Protein AF-0000000078886376 (afdb_homodimer)

Secondary structure (DSSP, 8-state):
-HHHHHHHHHHHHHHHHHHHHHHHHTTS--SSTTPPPPHHHHHHHHHHHHHHHHHHHHHHT-/-HHHHHHHHHHHHHHHHHHHHHHHHTTS--SSTTPPPPHHHHHHHHHHHHHHHHHHHHHHT-

Organism: Nematostella vectensis (NCBI:txid45351)

Structure (mmCIF, N/CA/C/O backbone):
data_AF-0000000078886376-model_v1
#
loop_
_entity.id
_entity.type
_entity.pdbx_description
1 polymer 'BHLH domain-containing protein'
#
loop_
_atom_site.group_PDB
_atom_site.id
_atom_site.type_symbol
_atom_site.label_atom_id
_atom_site.label_alt_id
_atom_site.label_comp_id
_atom_site.label_asym_id
_atom_site.label_entity_id
_atom_site.label_seq_id
_atom_site.pdbx_PDB_ins_code
_atom_site.Cartn_x
_atom_site.Cartn_y
_atom_site.Cartn_z
_atom_site.occupancy
_atom_site.B_iso_or_equiv
_atom_site.auth_seq_id
_atom_site.auth_comp_id
_atom_site.auth_asym_id
_atom_site.auth_atom_id
_atom_site.pdbx_PDB_model_num
ATOM 1 N N . LYS A 1 1 ? -19.078 23.641 12.812 1 89.19 1 LYS A N 1
ATOM 2 C CA . LYS A 1 1 ? -19.75 22.391 12.516 1 89.19 1 LYS A CA 1
ATOM 3 C C . LYS A 1 1 ? -19.125 21.688 11.312 1 89.19 1 LYS A C 1
ATOM 5 O O . LYS A 1 1 ? -18.703 20.547 11.406 1 89.19 1 LYS A O 1
ATOM 10 N N . GLN A 1 2 ? -18.875 22.297 10.336 1 94.56 2 GLN A N 1
ATOM 11 C CA . GLN A 1 2 ? -18.344 21.734 9.094 1 94.56 2 GLN A CA 1
ATOM 12 C C . GLN A 1 2 ? -16.922 21.25 9.281 1 94.56 2 GLN A C 1
ATOM 14 O O . GLN A 1 2 ? -16.562 20.172 8.797 1 94.56 2 GLN A O 1
ATOM 19 N N . ARG A 1 3 ? -16.203 21.953 10.133 1 97.25 3 ARG A N 1
ATOM 20 C CA . ARG A 1 3 ? -14.805 21.594 10.352 1 97.25 3 ARG A CA 1
ATOM 21 C C . ARG A 1 3 ? -14.695 20.281 11.125 1 97.25 3 ARG A C 1
ATOM 23 O O . ARG A 1 3 ? -13.852 19.438 10.812 1 97.25 3 ARG A O 1
ATOM 30 N N . GLN A 1 4 ? -15.367 20.094 12.062 1 96.69 4 GLN A N 1
ATOM 31 C CA . GLN A 1 4 ? -15.359 18.875 12.867 1 96.69 4 GLN A CA 1
ATOM 32 C C . GLN A 1 4 ? -15.742 17.656 12.023 1 96.69 4 GLN A C 1
ATOM 34 O O . GLN A 1 4 ? -15.156 16.594 12.164 1 96.69 4 GLN A O 1
ATOM 39 N N . ALA A 1 5 ? -16.672 17.844 11.273 1 96.94 5 ALA A N 1
ATOM 40 C CA . ALA A 1 5 ? -17.125 16.766 10.391 1 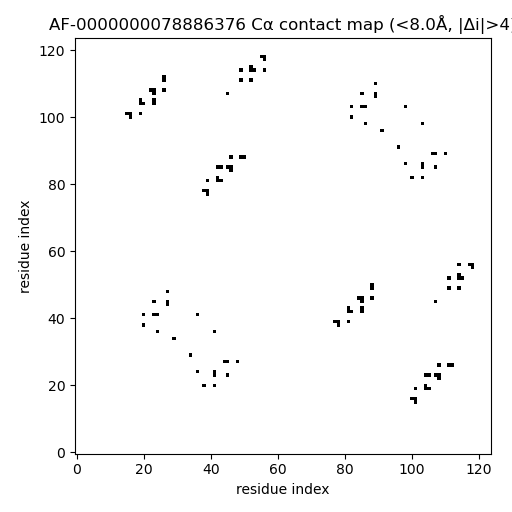96.94 5 ALA A CA 1
ATOM 41 C C . ALA A 1 5 ? -16.047 16.406 9.383 1 96.94 5 ALA A C 1
ATOM 43 O O . ALA A 1 5 ? -15.836 15.219 9.094 1 96.94 5 ALA A O 1
ATOM 44 N N . ALA A 1 6 ? -15.367 17.328 8.773 1 97.19 6 ALA A N 1
ATOM 45 C CA . ALA A 1 6 ? -14.273 17.094 7.836 1 97.19 6 ALA A CA 1
ATOM 46 C C . ALA A 1 6 ? -13.125 16.344 8.508 1 97.19 6 ALA A C 1
ATOM 48 O O . ALA A 1 6 ? -12.562 15.414 7.926 1 97.19 6 ALA A O 1
ATOM 49 N N . ASN A 1 7 ? -12.797 16.719 9.609 1 97.12 7 ASN A N 1
ATOM 50 C CA . ASN A 1 7 ? -11.758 16.047 10.383 1 97.12 7 ASN A CA 1
ATOM 51 C C . ASN A 1 7 ? -12.125 14.594 10.68 1 97.12 7 ASN A C 1
ATOM 53 O O . ASN A 1 7 ? -11.266 13.711 10.648 1 97.12 7 ASN A O 1
ATOM 57 N N . ALA A 1 8 ? -13.32 14.438 11.047 1 97.25 8 ALA A N 1
ATOM 58 C CA . ALA A 1 8 ? -13.805 13.086 11.328 1 97.25 8 ALA A CA 1
ATOM 59 C C . ALA A 1 8 ? -13.719 12.203 10.094 1 97.25 8 ALA A C 1
ATOM 61 O O . ALA A 1 8 ? -13.352 11.031 10.18 1 97.25 8 ALA A O 1
ATOM 62 N N . ARG A 1 9 ? -14.062 12.711 8.945 1 96.94 9 ARG A N 1
ATOM 63 C CA . ARG A 1 9 ? -13.961 11.977 7.691 1 96.94 9 ARG A CA 1
ATOM 64 C C . ARG A 1 9 ? -12.516 11.602 7.387 1 96.94 9 ARG A C 1
ATOM 66 O O . ARG A 1 9 ? -12.234 10.469 6.992 1 96.94 9 ARG A O 1
ATOM 73 N N . GLU A 1 10 ? -11.594 12.539 7.602 1 96.25 10 GLU A N 1
ATOM 74 C CA . GLU A 1 10 ? -10.172 12.289 7.363 1 96.25 10 GLU A CA 1
ATOM 75 C C . GLU A 1 10 ? -9.625 11.242 8.328 1 96.25 10 GLU A C 1
ATOM 77 O O . GLU A 1 10 ? -8.812 10.398 7.941 1 96.25 10 GLU A O 1
ATOM 82 N N . ARG A 1 11 ? -10.102 11.32 9.539 1 97.56 11 ARG A N 1
ATOM 83 C CA . ARG A 1 11 ? -9.703 10.32 10.523 1 97.56 11 ARG A CA 1
ATOM 84 C C . ARG A 1 11 ? -10.172 8.93 10.109 1 97.56 11 ARG A C 1
ATOM 86 O O . ARG A 1 11 ? -9.43 7.953 10.234 1 97.56 11 ARG A O 1
ATOM 93 N N . ASN A 1 12 ? -11.383 8.891 9.641 1 97.44 12 ASN A N 1
ATOM 94 C CA . ASN A 1 12 ? -11.945 7.625 9.172 1 97.44 12 ASN A CA 1
ATOM 95 C C . ASN A 1 12 ? -11.18 7.094 7.965 1 97.44 12 ASN A C 1
ATOM 97 O O . ASN A 1 12 ? -10.953 5.887 7.852 1 97.44 12 ASN A O 1
ATOM 101 N N . ARG A 1 13 ? -10.875 7.883 7.059 1 97.31 13 ARG A N 1
ATOM 102 C CA . ARG A 1 13 ? -10.109 7.496 5.879 1 97.31 13 ARG A CA 1
ATOM 103 C C . ARG A 1 13 ? -8.742 6.938 6.273 1 97.31 13 ARG A C 1
ATOM 105 O O . ARG A 1 13 ? -8.312 5.906 5.754 1 97.31 13 ARG A O 1
ATOM 112 N N . THR A 1 14 ? -8.125 7.574 7.223 1 96.88 14 THR A N 1
ATOM 113 C CA . THR A 1 14 ? -6.816 7.137 7.695 1 96.88 14 THR A CA 1
ATOM 114 C C . THR A 1 14 ? -6.914 5.766 8.359 1 96.88 14 THR A C 1
ATOM 116 O O . THR A 1 14 ? -6.043 4.914 8.164 1 96.88 14 THR A O 1
ATOM 119 N N . HIS A 1 15 ? -7.934 5.598 9.141 1 97.62 15 HIS A N 1
ATOM 120 C CA . HIS A 1 15 ? -8.164 4.305 9.781 1 97.62 15 HIS A CA 1
ATOM 121 C C . HIS A 1 15 ? -8.352 3.205 8.742 1 97.62 15 HIS A C 1
ATOM 123 O O . HIS A 1 15 ? -7.824 2.102 8.898 1 97.62 15 HIS A O 1
ATOM 129 N N . SER A 1 16 ? -9.102 3.502 7.758 1 98.12 16 SER A N 1
ATOM 130 C CA . SER A 1 16 ? -9.352 2.535 6.695 1 98.12 16 SER A CA 1
ATOM 131 C C . SER A 1 16 ? -8.07 2.168 5.961 1 98.12 16 SER A C 1
ATOM 133 O O . SER A 1 16 ? -7.848 1.001 5.629 1 98.12 16 SER A O 1
ATOM 135 N N . VAL A 1 17 ? -7.266 3.094 5.711 1 97.88 17 VAL A N 1
ATOM 136 C CA . VAL A 1 17 ? -5.992 2.859 5.035 1 97.88 17 VAL A CA 1
ATOM 137 C C . VAL A 1 17 ? -5.098 1.98 5.91 1 97.88 17 VAL A C 1
ATOM 139 O O . VAL A 1 17 ? -4.477 1.037 5.418 1 97.88 17 VAL A O 1
ATOM 142 N N . ASN A 1 18 ? -5.078 2.314 7.176 1 97.56 18 ASN A N 1
ATOM 143 C CA . ASN A 1 18 ? -4.289 1.523 8.109 1 97.56 18 ASN A CA 1
ATOM 144 C C . ASN A 1 18 ? -4.773 0.079 8.18 1 97.56 18 ASN A C 1
ATOM 146 O O . ASN A 1 18 ? -3.967 -0.851 8.242 1 97.56 18 ASN A O 1
ATOM 150 N N . ALA A 1 19 ? -6.078 -0.045 8.219 1 98.06 19 ALA A N 1
ATOM 151 C CA . ALA A 1 19 ? -6.648 -1.389 8.227 1 98.06 19 ALA A CA 1
ATOM 152 C C . ALA A 1 19 ? -6.266 -2.154 6.961 1 98.06 19 ALA A C 1
ATOM 154 O O . ALA A 1 19 ? -5.992 -3.357 7.016 1 98.06 19 ALA A O 1
ATOM 155 N N . ALA A 1 20 ? -6.2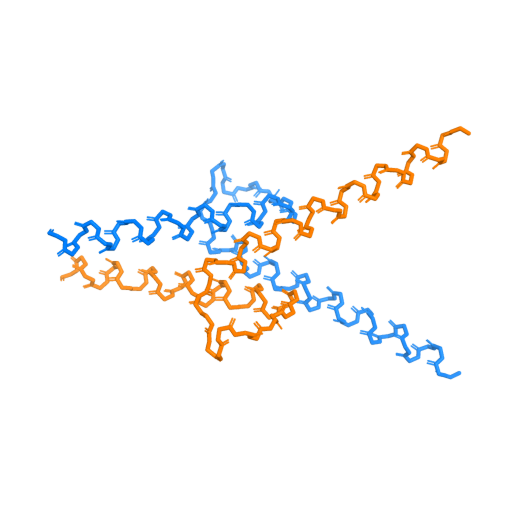5 -1.446 5.871 1 98.44 20 ALA A N 1
ATOM 156 C CA . ALA A 1 20 ? -5.895 -2.072 4.602 1 98.44 20 ALA A CA 1
ATOM 157 C C . ALA A 1 20 ? -4.418 -2.459 4.574 1 98.44 20 ALA A C 1
ATOM 159 O O . ALA A 1 20 ? -4.055 -3.516 4.055 1 98.44 20 ALA A O 1
ATOM 160 N N . PHE A 1 21 ? -3.574 -1.691 5.113 1 98.06 21 PHE A N 1
ATOM 161 C CA . PHE A 1 21 ? -2.166 -2.041 5.258 1 98.06 21 PHE A CA 1
ATOM 162 C C . PHE A 1 21 ? -2.004 -3.291 6.113 1 98.06 21 PHE A C 1
ATOM 164 O O . PHE A 1 21 ? -1.22 -4.184 5.777 1 98.06 21 PHE A O 1
ATOM 171 N N . ASN A 1 22 ? -2.697 -3.299 7.238 1 96.5 22 ASN A N 1
ATOM 172 C CA . ASN A 1 22 ? -2.604 -4.453 8.125 1 96.5 22 ASN A CA 1
ATOM 173 C C . ASN A 1 22 ? -3.023 -5.738 7.418 1 96.5 22 ASN A C 1
ATOM 175 O O . ASN A 1 22 ? -2.377 -6.777 7.574 1 96.5 22 ASN A O 1
ATOM 179 N N . ALA A 1 23 ? -4.086 -5.672 6.684 1 96.75 23 ALA A N 1
ATOM 180 C CA . ALA A 1 23 ? -4.57 -6.836 5.953 1 96.75 23 ALA A CA 1
ATOM 181 C C . ALA A 1 23 ? -3.539 -7.312 4.934 1 96.75 23 ALA A C 1
ATOM 183 O O . ALA A 1 23 ? -3.312 -8.516 4.789 1 96.75 23 ALA A O 1
ATOM 184 N N . LEU A 1 24 ? -2.922 -6.375 4.281 1 97.19 24 LEU A N 1
ATOM 185 C CA . LEU A 1 24 ? -1.922 -6.715 3.273 1 97.19 24 LEU A CA 1
ATOM 186 C C . LEU A 1 24 ? -0.701 -7.363 3.918 1 97.19 24 LEU A C 1
ATOM 188 O O . LEU A 1 24 ? -0.149 -8.328 3.383 1 97.19 24 LEU A O 1
ATOM 192 N N . ARG A 1 25 ? -0.343 -6.887 5.09 1 94.94 25 ARG A N 1
ATOM 193 C CA . ARG A 1 25 ? 0.818 -7.395 5.816 1 94.94 25 ARG A CA 1
ATOM 194 C C . ARG A 1 25 ? 0.6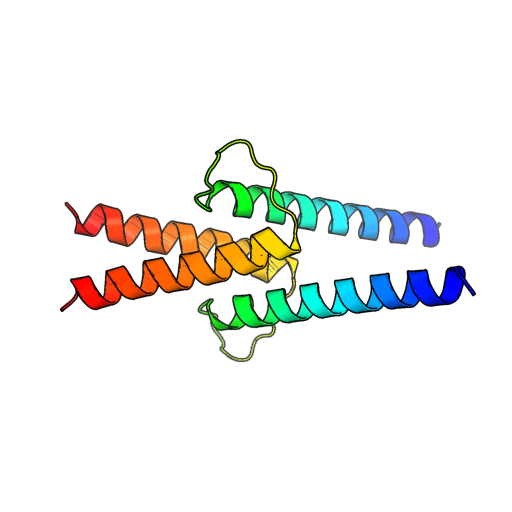32 -8.859 6.188 1 94.94 25 ARG A C 1
ATOM 196 O O . ARG A 1 25 ? 1.598 -9.625 6.215 1 94.94 25 ARG A O 1
ATOM 203 N N . LEU A 1 26 ? -0.502 -9.195 6.387 1 93 26 LEU A N 1
ATOM 204 C CA . LEU A 1 26 ? -0.801 -10.555 6.836 1 93 26 LEU A CA 1
ATOM 205 C C . LEU A 1 26 ? -0.619 -11.555 5.699 1 93 26 LEU A C 1
ATOM 207 O O . LEU A 1 26 ? -0.461 -12.758 5.941 1 93 26 LEU A O 1
ATOM 211 N N . LEU A 1 27 ? -0.604 -11.094 4.477 1 93.44 27 LEU A N 1
ATOM 212 C CA . LEU A 1 27 ? -0.52 -11.977 3.318 1 93.44 27 LEU A CA 1
ATOM 213 C C . LEU A 1 27 ? 0.926 -12.148 2.863 1 93.44 27 LEU A C 1
ATOM 215 O O . LEU A 1 27 ? 1.232 -13.031 2.064 1 93.44 27 LEU A O 1
ATOM 219 N N . ILE A 1 28 ? 1.758 -11.25 3.346 1 92.44 28 ILE A N 1
ATOM 220 C CA . ILE A 1 28 ? 3.143 -11.258 2.883 1 92.44 28 ILE A CA 1
ATOM 221 C C . ILE A 1 28 ? 4.004 -12.086 3.834 1 92.44 28 ILE A C 1
ATOM 223 O O . ILE A 1 28 ? 4.059 -11.805 5.035 1 92.44 28 ILE A O 1
ATOM 227 N N . PRO A 1 29 ? 4.711 -13 3.227 1 88.31 29 PRO A N 1
ATOM 228 C CA . PRO A 1 29 ? 5.609 -13.781 4.086 1 88.31 29 PRO A CA 1
ATOM 229 C C . PRO A 1 29 ? 6.824 -12.977 4.543 1 88.31 29 PRO A C 1
ATOM 231 O O . PRO A 1 29 ? 7.445 -12.281 3.736 1 88.31 29 PRO A O 1
ATOM 234 N N . THR A 1 30 ? 6.902 -12.844 5.836 1 84.38 30 THR A N 1
ATOM 235 C CA . THR A 1 30 ? 8.062 -12.141 6.367 1 84.38 30 THR A CA 1
ATOM 236 C C . THR A 1 30 ? 8.836 -13.023 7.34 1 84.38 30 THR A C 1
ATOM 238 O O . THR A 1 30 ? 8.25 -13.875 8.016 1 84.38 30 THR A O 1
ATOM 241 N N . GLU A 1 31 ? 10.211 -12.875 7.254 1 75.19 31 GLU A N 1
ATOM 242 C CA . GLU A 1 31 ? 11.102 -13.539 8.195 1 75.19 31 GLU A CA 1
ATOM 243 C C . GLU A 1 31 ? 11.961 -12.531 8.953 1 75.19 31 GLU A C 1
ATOM 245 O O . GLU A 1 31 ? 12.68 -11.742 8.344 1 75.19 31 GLU A O 1
ATOM 250 N N . PRO A 1 32 ? 11.906 -12.5 10.297 1 74.12 32 PRO A N 1
ATOM 251 C CA . PRO A 1 32 ? 11.102 -13.258 11.25 1 74.12 32 PRO A CA 1
ATOM 252 C C . PRO A 1 32 ? 9.641 -12.828 11.258 1 74.12 32 PRO A C 1
ATOM 254 O O . PRO A 1 32 ? 9.312 -11.719 10.836 1 74.12 32 PRO A O 1
ATOM 257 N N . SER A 1 33 ? 8.75 -13.672 11.766 1 72.69 33 SER A N 1
ATOM 258 C CA . SER A 1 33 ? 7.305 -13.484 11.719 1 72.69 33 SER A CA 1
ATOM 259 C C . SER A 1 33 ? 6.859 -12.352 12.641 1 72.69 33 SER A C 1
ATOM 261 O O . SER A 1 33 ? 5.785 -11.781 12.453 1 72.69 33 SER A O 1
ATOM 263 N N . ASP A 1 34 ? 7.727 -11.914 13.453 1 73.81 34 ASP A N 1
ATOM 264 C CA . ASP A 1 34 ? 7.312 -10.922 14.438 1 73.81 34 ASP A CA 1
ATOM 265 C C . ASP A 1 34 ? 7.77 -9.523 14.031 1 73.81 34 ASP A C 1
ATOM 267 O O . ASP A 1 34 ? 7.449 -8.539 14.695 1 73.81 34 ASP A O 1
ATOM 271 N N . ARG A 1 35 ? 8.289 -9.547 13.008 1 80.31 35 ARG A N 1
ATOM 272 C CA . ARG A 1 35 ? 8.766 -8.242 12.57 1 80.31 35 ARG A CA 1
ATOM 273 C C . ARG A 1 35 ? 7.625 -7.398 12.008 1 80.31 35 ARG A C 1
ATOM 275 O O . ARG A 1 35 ? 6.902 -7.844 11.117 1 80.31 35 ARG A O 1
ATOM 282 N N . LYS A 1 36 ? 7.457 -6.246 12.633 1 85.38 36 LYS A N 1
ATOM 283 C CA . LYS A 1 36 ? 6.445 -5.332 12.102 1 85.38 36 LYS A CA 1
ATOM 284 C C . LYS A 1 36 ? 7 -4.516 10.938 1 85.38 36 LYS A C 1
ATOM 286 O O . LYS A 1 36 ? 7.977 -3.779 11.102 1 85.38 36 LYS A O 1
ATOM 291 N N . LEU A 1 37 ? 6.422 -4.684 9.789 1 92.31 37 LEU A N 1
ATOM 292 C CA . LEU A 1 37 ? 6.848 -3.959 8.594 1 92.31 37 LEU A CA 1
ATOM 293 C C . LEU A 1 37 ? 6.316 -2.529 8.609 1 92.31 37 LEU A C 1
ATOM 295 O O . LEU A 1 37 ? 5.18 -2.289 9.023 1 92.31 37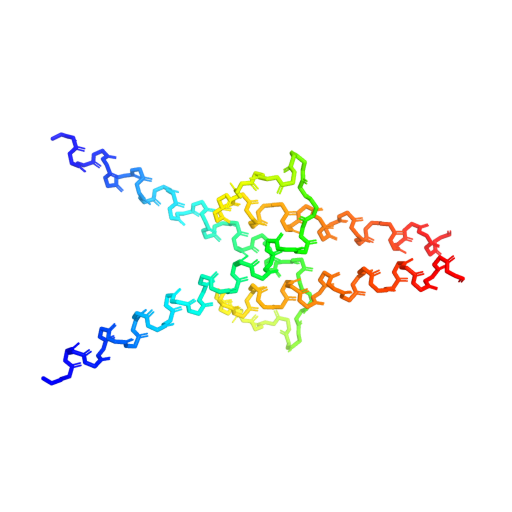 LEU A O 1
ATOM 299 N N . SER A 1 38 ? 7.203 -1.667 8.117 1 95.06 38 SER A N 1
ATOM 300 C CA . SER A 1 38 ? 6.703 -0.32 7.863 1 95.06 38 SER A CA 1
ATOM 301 C C . SER A 1 38 ? 5.781 -0.289 6.648 1 95.06 38 SER A C 1
ATOM 303 O O . SER A 1 38 ? 5.672 -1.28 5.922 1 95.06 38 SER A O 1
ATOM 305 N N . LYS A 1 39 ? 5.176 0.891 6.52 1 96.62 39 LYS A N 1
ATOM 306 C CA . LYS A 1 39 ? 4.277 1.041 5.379 1 96.62 39 LYS A CA 1
ATOM 307 C C . LYS A 1 39 ? 5.031 0.904 4.062 1 96.62 39 LYS A C 1
ATOM 309 O O . LYS A 1 39 ? 4.574 0.22 3.145 1 96.62 39 LYS A O 1
ATOM 314 N N . ILE A 1 40 ? 6.125 1.591 4.02 1 97.5 40 ILE A N 1
ATOM 315 C CA . ILE A 1 40 ? 6.902 1.56 2.789 1 97.5 40 ILE A CA 1
ATOM 316 C C . ILE A 1 40 ? 7.43 0.147 2.547 1 97.5 40 ILE A C 1
ATOM 318 O O . ILE A 1 40 ? 7.457 -0.324 1.407 1 97.5 40 ILE A O 1
ATOM 322 N N . GLU A 1 41 ? 7.957 -0.487 3.582 1 95.81 41 GLU A N 1
ATOM 323 C CA . GLU A 1 41 ? 8.422 -1.865 3.463 1 95.81 41 GLU A CA 1
ATOM 324 C C . GLU A 1 41 ? 7.305 -2.789 2.994 1 95.81 41 GLU A C 1
ATOM 326 O O . GLU A 1 41 ? 7.531 -3.686 2.18 1 95.81 41 GLU A O 1
ATOM 331 N N . THR A 1 42 ? 6.055 -2.588 3.512 1 97.25 42 THR A N 1
ATOM 332 C CA . THR A 1 42 ? 4.906 -3.402 3.127 1 97.25 42 THR A CA 1
ATOM 333 C C . THR A 1 42 ? 4.637 -3.285 1.631 1 97.25 42 THR A C 1
ATOM 335 O O . THR A 1 42 ? 4.434 -4.293 0.951 1 97.25 42 THR A O 1
ATOM 338 N N . LEU A 1 43 ? 4.719 -2.162 1.152 1 98.31 43 LEU A N 1
ATOM 339 C CA . LEU A 1 43 ? 4.465 -1.907 -0.261 1 98.31 43 LEU A CA 1
ATOM 340 C C . LEU A 1 43 ? 5.531 -2.564 -1.132 1 98.31 43 LEU A C 1
ATOM 342 O O . LEU A 1 43 ? 5.207 -3.223 -2.123 1 98.31 43 LEU A O 1
ATOM 346 N N . ARG A 1 44 ? 6.738 -2.381 -0.767 1 97.31 44 ARG A N 1
ATOM 347 C CA . ARG A 1 44 ? 7.855 -2.924 -1.533 1 97.31 44 ARG A CA 1
ATOM 348 C C . ARG A 1 44 ? 7.852 -4.449 -1.498 1 97.31 44 ARG A C 1
ATOM 350 O O . ARG A 1 44 ? 8.078 -5.098 -2.521 1 97.31 44 ARG A O 1
ATOM 357 N N . LEU A 1 45 ? 7.574 -4.984 -0.309 1 96.56 45 LEU A N 1
ATOM 358 C CA . LEU A 1 45 ? 7.543 -6.438 -0.184 1 96.56 45 LEU A CA 1
ATOM 359 C C . LEU A 1 45 ? 6.348 -7.023 -0.931 1 96.56 45 LEU A C 1
ATOM 361 O O . LEU A 1 45 ? 6.449 -8.094 -1.53 1 96.56 45 LEU A O 1
ATOM 365 N N . ALA A 1 46 ? 5.227 -6.305 -0.855 1 97.81 46 ALA A N 1
ATOM 366 C CA . ALA A 1 46 ? 4.055 -6.754 -1.606 1 97.81 46 ALA A CA 1
ATOM 367 C C . ALA A 1 46 ? 4.359 -6.828 -3.1 1 97.81 46 ALA A C 1
ATOM 369 O O . ALA A 1 46 ? 4.012 -7.812 -3.76 1 97.81 46 ALA A O 1
ATOM 370 N N . SER A 1 47 ? 4.996 -5.77 -3.602 1 97.94 47 SER A N 1
ATOM 371 C CA . SER A 1 47 ? 5.375 -5.746 -5.008 1 97.94 47 SER A CA 1
ATOM 372 C C . SER A 1 47 ? 6.285 -6.918 -5.359 1 97.94 47 SER A C 1
ATOM 374 O O . SER A 1 47 ? 6.07 -7.598 -6.367 1 97.94 47 SER A O 1
ATOM 376 N N . SER A 1 48 ? 7.277 -7.156 -4.512 1 96.81 48 SER A N 1
ATOM 377 C CA . SER A 1 48 ? 8.219 -8.25 -4.73 1 96.81 48 SER A CA 1
ATOM 378 C C . SER A 1 48 ? 7.523 -9.602 -4.672 1 96.81 48 SER A C 1
ATOM 380 O O . SER A 1 48 ? 7.809 -10.492 -5.477 1 96.81 48 SER A O 1
ATOM 382 N N . TYR A 1 49 ? 6.613 -9.75 -3.77 1 95.81 49 TYR A N 1
ATOM 383 C CA . TYR A 1 49 ? 5.895 -11 -3.578 1 95.81 49 TYR A CA 1
ATOM 384 C C . TYR A 1 49 ? 4.996 -11.305 -4.773 1 95.81 49 TYR A C 1
ATOM 386 O O . TYR A 1 49 ? 4.949 -12.438 -5.254 1 95.81 49 TYR A O 1
ATOM 394 N N . ILE A 1 50 ? 4.309 -10.297 -5.215 1 96.56 50 ILE A N 1
ATOM 395 C CA . ILE A 1 50 ? 3.439 -10.461 -6.379 1 96.56 50 ILE A CA 1
ATOM 396 C C . ILE A 1 50 ? 4.27 -10.867 -7.594 1 96.56 50 ILE A C 1
ATOM 398 O O . ILE A 1 50 ? 3.885 -11.766 -8.344 1 96.56 50 ILE A O 1
ATOM 402 N N . ALA A 1 51 ? 5.387 -10.195 -7.781 1 94.56 51 ALA A N 1
ATOM 403 C CA . ALA A 1 51 ? 6.273 -10.531 -8.891 1 94.56 51 ALA A CA 1
ATOM 404 C C . ALA A 1 51 ? 6.742 -11.977 -8.812 1 94.56 51 ALA A C 1
ATOM 406 O O . ALA A 1 51 ? 6.785 -12.68 -9.82 1 94.56 51 ALA A O 1
ATOM 407 N N . HIS A 1 52 ? 7.07 -12.375 -7.598 1 92.81 52 HIS A N 1
ATOM 408 C CA . HIS A 1 52 ? 7.523 -13.742 -7.363 1 92.81 52 HIS A CA 1
ATOM 409 C C . HIS A 1 52 ? 6.426 -14.75 -7.68 1 92.81 52 HIS A C 1
ATOM 411 O O . HIS A 1 52 ? 6.668 -15.742 -8.375 1 92.81 52 HIS A O 1
ATOM 417 N N . LEU A 1 53 ? 5.184 -14.547 -7.172 1 92.5 53 LEU A N 1
ATOM 418 C CA . LEU A 1 53 ? 4.059 -15.445 -7.41 1 92.5 53 LEU A CA 1
ATOM 419 C C . LEU A 1 53 ? 3.75 -15.547 -8.898 1 92.5 53 LEU A C 1
ATOM 421 O O . LEU A 1 53 ? 3.451 -16.625 -9.406 1 92.5 53 LEU A O 1
ATOM 425 N N . SER A 1 54 ? 3.812 -14.414 -9.516 1 90.5 54 SER A N 1
ATOM 426 C CA . SER A 1 54 ? 3.547 -14.383 -10.953 1 90.5 54 SER A CA 1
ATOM 427 C C . SER A 1 54 ? 4.59 -15.18 -11.727 1 90.5 54 SER A C 1
ATOM 429 O O . SER A 1 54 ? 4.258 -15.867 -12.695 1 90.5 54 SER A O 1
ATOM 431 N N . THR A 1 55 ? 5.805 -15.109 -11.336 1 90.19 55 THR A N 1
ATOM 432 C CA . THR A 1 55 ? 6.898 -15.82 -12 1 90.19 55 THR A CA 1
ATOM 433 C C . THR A 1 55 ? 6.734 -17.328 -11.844 1 90.19 55 THR A C 1
ATOM 435 O O . THR A 1 55 ? 6.953 -18.078 -12.797 1 90.19 55 THR A O 1
ATOM 438 N N . ILE A 1 56 ? 6.355 -17.828 -10.719 1 87.81 56 ILE A N 1
ATOM 439 C CA . ILE A 1 56 ? 6.16 -19.25 -10.461 1 87.81 56 ILE A CA 1
ATOM 440 C C . ILE A 1 56 ? 5.012 -19.766 -11.312 1 87.81 56 ILE A C 1
ATOM 442 O O . ILE A 1 56 ? 5.074 -20.891 -11.828 1 87.81 56 ILE A O 1
ATOM 446 N N . LEU A 1 57 ? 3.98 -19.047 -11.398 1 84.94 57 LEU A N 1
ATOM 447 C CA . LEU A 1 57 ? 2.801 -19.453 -12.148 1 84.94 57 LEU A CA 1
ATOM 448 C C . LEU A 1 57 ? 3.105 -19.531 -13.641 1 84.94 57 LEU A C 1
ATOM 450 O O . LEU A 1 57 ? 2.615 -20.422 -14.336 1 84.94 57 LEU A O 1
ATOM 454 N N . ILE A 1 58 ? 3.816 -18.656 -14.109 1 80.19 58 ILE A N 1
ATOM 455 C CA . ILE A 1 58 ? 4.176 -18.656 -15.523 1 80.19 58 ILE A CA 1
ATOM 456 C C . ILE A 1 58 ? 5.168 -19.781 -15.805 1 80.19 58 ILE A C 1
ATOM 458 O O . ILE A 1 58 ? 5.055 -20.469 -16.812 1 80.19 58 ILE A O 1
ATOM 462 N N . SER A 1 59 ? 6.176 -19.922 -14.938 1 77.88 59 SER A N 1
ATOM 463 C CA . SER A 1 59 ? 7.164 -20.984 -15.141 1 77.88 59 SER A CA 1
ATOM 464 C C . SER A 1 59 ? 6.523 -22.359 -15.016 1 77.88 59 SER A C 1
ATOM 466 O O . SER A 1 59 ? 6.98 -23.328 -15.641 1 77.88 59 SER A O 1
ATOM 468 N N . GLY A 1 60 ? 5.629 -22.5 -14.109 1 65.12 60 GLY A N 1
ATOM 469 C CA . GLY A 1 60 ? 4.957 -23.781 -14 1 65.12 60 GLY A CA 1
ATOM 470 C C . GLY A 1 60 ? 4.062 -24.094 -15.188 1 65.12 60 GLY A C 1
ATOM 471 O O . GLY A 1 60 ? 3.594 -25.219 -15.344 1 65.12 60 GLY A O 1
ATOM 472 N N . THR A 1 61 ? 3.559 -23.109 -15.758 1 56.41 61 THR A N 1
ATOM 473 C CA . THR A 1 61 ? 2.736 -23.375 -16.922 1 56.41 61 THR A CA 1
ATOM 474 C C . THR A 1 61 ? 3.609 -23.781 -18.125 1 56.41 61 THR A C 1
ATOM 476 O O . THR A 1 61 ? 3.1 -24.234 -19.141 1 56.41 61 THR A O 1
ATOM 479 N N . GLN A 1 62 ? 4.938 -23.641 -18.016 1 47.31 62 GLN A N 1
ATOM 480 C CA . GLN A 1 62 ? 5.746 -24.25 -19.062 1 47.31 62 GLN A CA 1
ATOM 481 C C . GLN A 1 62 ? 6.059 -25.703 -18.734 1 47.31 62 GLN A C 1
ATOM 483 O O . GLN A 1 62 ? 6.289 -26.047 -17.562 1 47.31 62 GLN A O 1
ATOM 488 N N . LYS B 1 1 ? 16.859 26.156 11.344 1 89.06 1 LYS B N 1
ATOM 489 C CA . LYS B 1 1 ? 17.656 25.188 10.578 1 89.06 1 LYS B CA 1
ATOM 490 C C . LYS B 1 1 ? 17.125 23.766 10.773 1 89.06 1 LYS B C 1
ATOM 492 O O . LYS B 1 1 ? 16.781 23.094 9.805 1 89.06 1 LYS B O 1
ATOM 497 N N . GLN B 1 2 ? 16.875 23.344 11.844 1 94.69 2 GLN B N 1
ATOM 498 C CA . GLN B 1 2 ? 16.438 22 12.172 1 94.69 2 GLN B CA 1
ATOM 499 C C . GLN B 1 2 ? 15.047 21.719 11.625 1 94.69 2 GLN B C 1
ATOM 501 O O . GLN B 1 2 ? 14.797 20.641 11.086 1 94.69 2 GLN B O 1
ATOM 506 N N . ARG B 1 3 ? 14.234 22.766 11.609 1 97.31 3 ARG B N 1
ATOM 507 C CA . ARG B 1 3 ? 12.867 22.594 11.141 1 97.31 3 ARG B CA 1
ATOM 508 C C . ARG B 1 3 ? 12.828 22.359 9.633 1 97.31 3 ARG B C 1
ATOM 510 O O . ARG B 1 3 ? 12.07 21.516 9.148 1 97.31 3 ARG B O 1
ATOM 517 N N . GLN B 1 4 ? 13.477 23.031 8.914 1 96.81 4 GLN B N 1
ATOM 518 C CA . GLN B 1 4 ? 13.539 22.891 7.465 1 96.81 4 GLN B CA 1
ATOM 519 C C . GLN B 1 4 ? 14.047 21.5 7.074 1 96.81 4 GLN B C 1
ATOM 521 O O . GLN B 1 4 ? 13.539 20.891 6.129 1 96.81 4 GLN B O 1
ATOM 526 N N . ALA B 1 5 ? 15 21.094 7.723 1 96.94 5 ALA B N 1
ATOM 527 C CA . ALA B 1 5 ? 15.562 19.781 7.465 1 96.94 5 ALA B CA 1
ATOM 528 C C . ALA B 1 5 ? 14.555 18.672 7.773 1 96.94 5 ALA B C 1
ATOM 530 O O . ALA B 1 5 ? 14.453 17.688 7.039 1 96.94 5 ALA B O 1
ATOM 531 N N . ALA B 1 6 ? 13.844 18.734 8.852 1 97.25 6 ALA B N 1
ATOM 532 C CA . ALA B 1 6 ? 12.812 17.781 9.227 1 97.25 6 ALA B CA 1
ATOM 533 C C . ALA B 1 6 ? 11.703 17.734 8.18 1 97.25 6 ALA B C 1
ATOM 535 O O . ALA B 1 6 ? 11.227 16.656 7.809 1 97.25 6 ALA B O 1
ATOM 536 N N . ASN B 1 7 ? 11.289 18.797 7.762 1 97.12 7 ASN B N 1
ATOM 537 C CA . ASN B 1 7 ? 10.266 18.891 6.723 1 97.12 7 ASN B CA 1
ATOM 538 C C . ASN B 1 7 ? 10.734 18.25 5.422 1 97.12 7 ASN B C 1
ATOM 540 O O . ASN B 1 7 ? 9.945 17.594 4.73 1 97.12 7 ASN B O 1
ATOM 544 N N . ALA B 1 8 ? 11.93 18.531 5.109 1 97.25 8 ALA B N 1
ATOM 545 C CA . ALA B 1 8 ? 12.492 17.938 3.898 1 97.25 8 ALA B CA 1
ATOM 546 C C . ALA B 1 8 ? 12.531 16.422 3.992 1 97.25 8 ALA B C 1
ATOM 548 O O . ALA B 1 8 ? 12.258 15.719 3.014 1 97.25 8 ALA B O 1
ATOM 549 N N . ARG B 1 9 ? 12.883 15.875 5.117 1 97 9 ARG B N 1
ATOM 550 C CA . ARG B 1 9 ? 12.898 14.43 5.328 1 97 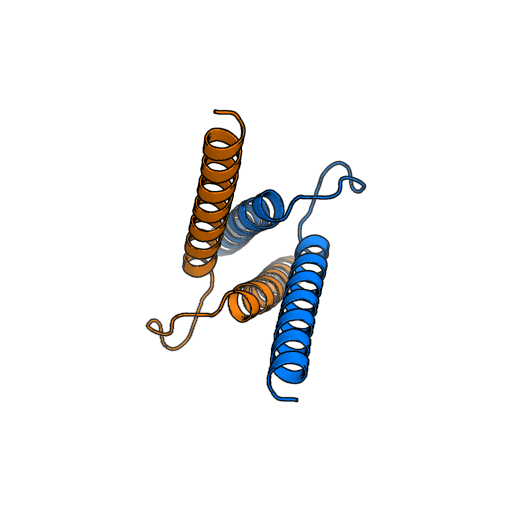9 ARG B CA 1
ATOM 551 C C . ARG B 1 9 ? 11.492 13.836 5.184 1 97 9 ARG B C 1
ATOM 553 O O . ARG B 1 9 ? 11.32 12.797 4.547 1 97 9 ARG B O 1
ATOM 560 N N . GLU B 1 10 ? 10.492 14.523 5.75 1 96.38 10 GLU B N 1
ATOM 561 C CA . GLU B 1 10 ? 9.109 14.062 5.66 1 96.38 10 GLU B CA 1
ATOM 562 C C . GLU B 1 10 ? 8.609 14.109 4.219 1 96.38 10 GLU B C 1
ATOM 564 O O . GLU B 1 10 ? 7.875 13.219 3.783 1 96.38 10 GLU B O 1
ATOM 569 N N . ARG B 1 11 ? 9.016 15.133 3.531 1 97.56 11 ARG B N 1
ATOM 570 C CA . ARG B 1 11 ? 8.656 15.234 2.123 1 97.56 11 ARG B CA 1
ATOM 571 C C . ARG B 1 11 ? 9.258 14.086 1.317 1 97.56 11 ARG B C 1
ATOM 573 O O . ARG B 1 11 ? 8.586 13.516 0.456 1 97.56 11 ARG B O 1
ATOM 580 N N . ASN B 1 12 ? 10.484 13.797 1.625 1 97.5 12 ASN B N 1
ATOM 581 C CA . ASN B 1 12 ? 11.156 12.688 0.961 1 97.5 12 ASN B CA 1
ATOM 582 C C . ASN B 1 12 ? 10.492 11.352 1.279 1 97.5 12 ASN B C 1
ATOM 584 O O . ASN B 1 12 ? 10.359 10.492 0.405 1 97.5 12 ASN B O 1
ATOM 588 N N . ARG B 1 13 ? 10.156 11.125 2.451 1 97.44 13 ARG B N 1
ATOM 589 C CA . ARG B 1 13 ? 9.469 9.906 2.865 1 97.44 13 ARG B CA 1
ATOM 590 C C . ARG B 1 13 ? 8.141 9.758 2.135 1 97.44 13 ARG B C 1
ATOM 592 O O . ARG B 1 13 ? 7.816 8.672 1.646 1 97.44 13 ARG B O 1
ATOM 599 N N . THR B 1 14 ? 7.434 10.844 2.012 1 97 14 THR B N 1
ATOM 600 C CA . THR B 1 14 ? 6.148 10.836 1.324 1 97 14 THR B CA 1
ATOM 601 C C . THR B 1 14 ? 6.328 10.492 -0.152 1 97 14 THR B C 1
ATOM 603 O O . THR B 1 14 ? 5.535 9.742 -0.722 1 97 14 THR B O 1
ATOM 606 N N . HIS B 1 15 ? 7.316 11.07 -0.75 1 97.62 15 HIS B N 1
ATOM 607 C CA . HIS B 1 15 ? 7.621 10.773 -2.145 1 97.62 15 HIS B CA 1
ATOM 608 C C . HIS B 1 15 ? 7.941 9.297 -2.334 1 97.62 15 HIS B C 1
ATOM 610 O O . HIS B 1 15 ? 7.504 8.68 -3.311 1 97.62 15 HIS B O 1
ATOM 616 N N . SER B 1 16 ? 8.703 8.773 -1.446 1 98.19 16 SER B N 1
ATOM 617 C CA . SER B 1 16 ? 9.086 7.363 -1.519 1 98.19 16 SER B CA 1
ATOM 618 C C . SER B 1 16 ? 7.863 6.457 -1.385 1 98.19 16 SER B C 1
ATOM 620 O O . SER B 1 16 ? 7.75 5.453 -2.094 1 98.19 16 SER B O 1
ATOM 622 N N . VAL B 1 17 ? 6.996 6.789 -0.545 1 97.94 17 VAL B N 1
ATOM 623 C CA . VAL B 1 17 ? 5.773 6.016 -0.349 1 97.94 17 VAL B CA 1
ATOM 624 C C . VAL B 1 17 ? 4.922 6.066 -1.614 1 97.94 17 VAL B C 1
ATOM 626 O O . VAL B 1 17 ? 4.391 5.047 -2.057 1 97.94 17 VAL B O 1
ATOM 629 N N . ASN B 1 18 ? 4.824 7.25 -2.156 1 97.56 18 ASN B N 1
ATOM 630 C CA . ASN B 1 18 ? 4.062 7.414 -3.389 1 97.56 18 ASN B CA 1
ATOM 631 C C . ASN B 1 18 ? 4.66 6.598 -4.531 1 97.56 18 ASN B C 1
ATOM 633 O O . ASN B 1 18 ? 3.93 5.996 -5.32 1 97.56 18 ASN B O 1
ATOM 637 N N . ALA B 1 19 ? 5.965 6.66 -4.613 1 98.06 19 ALA B N 1
ATOM 638 C CA . ALA B 1 19 ? 6.641 5.867 -5.637 1 98.06 19 ALA B CA 1
ATOM 639 C C . ALA B 1 19 ? 6.371 4.379 -5.445 1 98.06 19 ALA B C 1
ATOM 641 O O . ALA B 1 19 ? 6.191 3.645 -6.418 1 98.06 19 ALA B O 1
ATOM 642 N N . ALA B 1 20 ? 6.336 3.975 -4.203 1 98.44 20 ALA B N 1
ATOM 643 C CA . ALA B 1 20 ? 6.086 2.568 -3.896 1 98.44 20 ALA B CA 1
ATOM 644 C C . ALA B 1 20 ? 4.648 2.184 -4.234 1 98.44 20 ALA B C 1
ATOM 646 O O . ALA B 1 20 ? 4.395 1.084 -4.734 1 98.44 20 ALA B O 1
ATOM 647 N N . PHE B 1 21 ? 3.721 3.008 -4.012 1 98.06 21 PHE B N 1
ATOM 648 C CA . PHE B 1 21 ? 2.34 2.783 -4.426 1 98.06 21 PHE B CA 1
ATOM 649 C C . PHE B 1 21 ? 2.246 2.646 -5.941 1 98.06 21 PHE B C 1
ATOM 651 O O . PHE B 1 21 ? 1.549 1.765 -6.445 1 98.06 21 PHE B O 1
ATOM 658 N N . ASN B 1 22 ? 2.891 3.574 -6.637 1 96.38 22 ASN B N 1
ATOM 659 C CA . ASN B 1 22 ? 2.855 3.525 -8.094 1 96.38 22 ASN B CA 1
ATOM 660 C C . ASN B 1 22 ? 3.408 2.207 -8.625 1 96.38 22 ASN B C 1
ATOM 662 O O . ASN B 1 22 ? 2.846 1.619 -9.555 1 96.38 22 ASN B O 1
ATOM 666 N N . ALA B 1 23 ? 4.492 1.775 -8.062 1 96.75 23 ALA B N 1
ATOM 667 C CA . ALA B 1 23 ? 5.102 0.515 -8.484 1 96.75 23 ALA B CA 1
ATOM 668 C C . ALA B 1 23 ? 4.152 -0.657 -8.242 1 96.75 23 ALA B C 1
ATOM 670 O O . ALA B 1 23 ? 4.027 -1.546 -9.094 1 96.75 23 ALA B O 1
ATOM 671 N N . LEU B 1 24 ? 3.48 -0.623 -7.141 1 97.12 24 LEU B N 1
ATOM 672 C CA . LEU B 1 24 ? 2.553 -1.698 -6.805 1 97.12 24 LEU B CA 1
ATOM 673 C C . LEU B 1 24 ? 1.366 -1.713 -7.762 1 97.12 24 LEU B C 1
ATOM 675 O O . LEU B 1 24 ? 0.917 -2.781 -8.18 1 97.12 24 LEU B O 1
ATOM 679 N N . ARG B 1 25 ? 0.927 -0.532 -8.141 1 94.88 25 ARG B N 1
ATOM 680 C CA . ARG B 1 25 ? -0.215 -0.391 -9.039 1 94.88 25 ARG B CA 1
ATOM 681 C C . ARG B 1 25 ? 0.08 -1.011 -10.398 1 94.88 25 ARG B C 1
ATOM 683 O O . ARG B 1 25 ? -0.818 -1.554 -11.047 1 94.88 25 ARG B O 1
ATOM 690 N N . LEU B 1 26 ? 1.231 -0.979 -10.758 1 92.94 26 LEU B N 1
ATOM 691 C CA . LEU B 1 26 ? 1.627 -1.461 -12.07 1 92.94 26 LEU B CA 1
ATOM 692 C C . LEU B 1 26 ? 1.572 -2.984 -12.133 1 92.94 26 LEU B C 1
ATOM 694 O O . LEU B 1 26 ? 1.511 -3.564 -13.219 1 92.94 26 LEU B O 1
ATOM 698 N N . LEU B 1 27 ? 1.562 -3.635 -10.992 1 93.31 27 LEU B N 1
ATOM 699 C CA . LEU B 1 27 ? 1.596 -5.09 -10.938 1 93.31 27 LEU B CA 1
ATOM 700 C C . LEU B 1 27 ? 0.187 -5.664 -10.844 1 93.31 27 LEU B C 1
ATOM 702 O O . LEU B 1 27 ? -0.013 -6.867 -11.023 1 93.31 27 LEU B O 1
ATOM 706 N N . ILE B 1 28 ? -0.729 -4.797 -10.5 1 92.19 28 ILE B N 1
ATOM 707 C CA . ILE B 1 28 ? -2.09 -5.266 -10.266 1 92.19 28 ILE B CA 1
ATOM 708 C C . ILE B 1 28 ? -2.914 -5.125 -11.539 1 92.19 28 ILE B C 1
ATOM 710 O O . ILE B 1 28 ? -3.039 -4.027 -12.086 1 92.19 28 ILE B O 1
ATOM 714 N N . PRO B 1 29 ? -3.516 -6.234 -11.875 1 88.38 29 PRO B N 1
ATOM 715 C CA . PRO B 1 29 ? -4.383 -6.133 -13.055 1 88.38 29 PRO B CA 1
ATOM 716 C C . PRO B 1 29 ? -5.68 -5.375 -12.773 1 88.38 29 PRO B C 1
ATOM 718 O O . PRO B 1 29 ? -6.324 -5.609 -11.742 1 88.38 29 PRO B O 1
ATOM 721 N N . THR B 1 30 ? -5.809 -4.297 -13.492 1 84.25 30 THR B N 1
ATOM 722 C CA . THR B 1 30 ? -7.039 -3.531 -13.32 1 84.25 30 THR B CA 1
ATOM 723 C C . THR B 1 30 ? -7.773 -3.389 -14.648 1 84.25 30 THR B C 1
ATOM 725 O O . THR B 1 30 ? -7.148 -3.348 -15.711 1 84.25 30 THR B O 1
ATOM 728 N N . GLU B 1 31 ? -9.148 -3.459 -14.547 1 75.44 31 GLU B N 1
ATOM 729 C CA . GLU B 1 31 ? -10.023 -3.215 -15.695 1 75.44 31 GLU B CA 1
ATOM 730 C C . GLU B 1 31 ? -11 -2.076 -15.414 1 75.44 31 GLU B C 1
ATOM 732 O O . GLU B 1 31 ? -11.766 -2.133 -14.445 1 75.44 31 GLU B O 1
ATOM 737 N N . PRO B 1 32 ? -11 -0.981 -16.219 1 74.38 32 PRO B N 1
ATOM 738 C CA . PRO B 1 32 ? -10.164 -0.657 -17.375 1 74.38 32 PRO B CA 1
ATOM 739 C C . PRO B 1 32 ? -8.742 -0.264 -16.984 1 74.38 32 PRO B C 1
ATOM 741 O O . PRO B 1 32 ? -8.5 0.136 -15.852 1 74.38 32 PRO B O 1
ATOM 744 N N . SER B 1 33 ? -7.828 -0.343 -17.922 1 73 33 SER B N 1
ATOM 745 C CA . SER B 1 33 ? -6.402 -0.152 -17.688 1 73 33 SER B CA 1
ATOM 746 C C . SER B 1 33 ? -6.082 1.307 -17.375 1 73 33 SER B C 1
ATOM 748 O O . SER B 1 33 ? -5.055 1.606 -16.766 1 73 33 SER B O 1
ATOM 750 N N . ASP B 1 34 ? -7.008 2.152 -17.609 1 73.88 34 ASP B N 1
ATOM 751 C CA . ASP B 1 34 ? -6.715 3.572 -17.438 1 73.88 34 ASP B CA 1
ATOM 752 C C . ASP B 1 34 ? -7.273 4.098 -16.125 1 73.88 34 ASP B C 1
ATOM 754 O O . ASP B 1 34 ? -7.055 5.258 -15.766 1 73.88 34 ASP B O 1
ATOM 758 N N . ARG B 1 35 ? -7.746 3.252 -15.508 1 80.31 35 ARG B N 1
ATOM 759 C CA . ARG B 1 35 ? -8.312 3.693 -14.242 1 80.31 35 ARG B CA 1
ATOM 760 C C . ARG B 1 35 ? -7.223 3.879 -13.188 1 80.31 35 ARG B C 1
ATOM 762 O O . ARG B 1 35 ? -6.434 2.965 -12.938 1 80.31 35 ARG B O 1
ATOM 769 N N . LYS B 1 36 ? -7.168 5.098 -12.688 1 85.19 36 LYS B N 1
ATOM 770 C CA . LYS B 1 36 ? -6.219 5.34 -11.602 1 85.19 36 LYS B CA 1
ATOM 771 C C . LYS B 1 36 ? -6.793 4.902 -10.258 1 85.19 36 LYS B C 1
ATOM 773 O O . LYS B 1 36 ? -7.832 5.406 -9.828 1 85.19 36 LYS B O 1
ATOM 778 N N . LEU B 1 37 ? -6.168 3.955 -9.648 1 92.12 37 LEU B N 1
ATOM 779 C CA . LEU B 1 37 ? -6.609 3.443 -8.359 1 92.12 37 LEU B CA 1
ATOM 780 C C . LEU B 1 37 ? -6.199 4.387 -7.23 1 92.12 37 LEU B C 1
ATOM 782 O O . LEU B 1 37 ? -5.105 4.957 -7.262 1 92.12 37 LEU B O 1
ATOM 786 N N . SER B 1 38 ? -7.133 4.484 -6.293 1 94.94 38 SER B N 1
ATOM 787 C CA . SER B 1 38 ? -6.738 5.168 -5.066 1 94.94 38 SER B CA 1
ATOM 788 C C . SER B 1 38 ? -5.773 4.32 -4.242 1 94.94 38 SER B C 1
ATOM 790 O O . SER B 1 38 ? -5.551 3.148 -4.555 1 94.94 38 SER B O 1
ATOM 792 N N . LYS B 1 39 ? -5.27 5.004 -3.223 1 96.56 39 LYS B N 1
ATOM 793 C CA . LYS B 1 39 ? -4.336 4.285 -2.357 1 96.56 39 LYS B CA 1
ATOM 794 C C . LYS B 1 39 ? -5.023 3.115 -1.66 1 96.56 39 LYS B C 1
ATOM 796 O O . LYS B 1 39 ? -4.473 2.016 -1.596 1 96.56 39 LYS B O 1
ATOM 801 N N . ILE B 1 40 ? -6.16 3.418 -1.131 1 97.5 40 ILE B N 1
ATOM 802 C CA . ILE B 1 40 ? -6.887 2.377 -0.41 1 97.5 40 ILE B CA 1
ATOM 803 C C . ILE B 1 40 ? -7.277 1.26 -1.375 1 97.5 40 ILE B C 1
ATOM 805 O O . ILE B 1 40 ? -7.215 0.078 -1.025 1 97.5 40 ILE B O 1
ATOM 809 N N . GLU B 1 41 ? -7.793 1.622 -2.537 1 95.75 41 GLU B N 1
ATOM 810 C CA . GLU B 1 41 ? -8.141 0.63 -3.551 1 95.75 41 GLU B CA 1
ATOM 811 C C . GLU B 1 41 ? -6.93 -0.218 -3.93 1 95.75 41 GLU B C 1
ATOM 813 O O . GLU B 1 41 ? -7.047 -1.43 -4.117 1 95.75 41 GLU B O 1
ATOM 818 N N . THR B 1 42 ? -5.723 0.414 -4.059 1 97.25 42 THR B N 1
ATOM 819 C CA . THR B 1 42 ? -4.496 -0.296 -4.406 1 97.25 42 THR B CA 1
ATOM 820 C C . THR B 1 42 ? -4.172 -1.36 -3.359 1 97.25 42 THR B C 1
ATOM 822 O O . THR B 1 42 ? -3.861 -2.502 -3.705 1 97.25 42 THR B O 1
ATOM 825 N N . LEU B 1 43 ? -4.332 -1.027 -2.197 1 98.31 43 LEU B N 1
ATOM 826 C CA . LEU B 1 43 ? -4.039 -1.941 -1.097 1 98.31 43 LEU B CA 1
ATOM 827 C C . LEU B 1 43 ? -5.012 -3.115 -1.095 1 98.31 43 LEU B C 1
ATOM 829 O O . LEU B 1 43 ? -4.598 -4.27 -0.96 1 98.31 43 LEU B O 1
ATOM 833 N N . ARG B 1 44 ? -6.238 -2.818 -1.226 1 97.25 44 ARG B N 1
ATOM 834 C CA . ARG B 1 44 ? -7.273 -3.844 -1.204 1 97.25 44 ARG B CA 1
ATOM 835 C C . ARG B 1 44 ? -7.148 -4.773 -2.406 1 97.25 44 ARG B C 1
ATOM 837 O O . ARG B 1 44 ? -7.277 -5.992 -2.271 1 97.25 44 ARG B O 1
ATOM 844 N N . LEU B 1 45 ? -6.871 -4.172 -3.561 1 96.5 45 LEU B N 1
ATOM 845 C CA . LEU B 1 45 ? -6.723 -4.984 -4.766 1 96.5 45 LEU B CA 1
ATOM 846 C C . LEU B 1 45 ? -5.457 -5.832 -4.695 1 96.5 45 LEU B C 1
ATOM 848 O O . LEU B 1 45 ? -5.449 -6.977 -5.148 1 96.5 45 LEU B O 1
ATOM 852 N N . ALA B 1 46 ? -4.402 -5.242 -4.145 1 97.81 46 ALA B N 1
ATOM 853 C CA . ALA B 1 46 ? -3.17 -6.008 -3.967 1 97.81 46 ALA B CA 1
ATOM 854 C C . ALA B 1 46 ? -3.41 -7.234 -3.094 1 97.81 46 ALA B C 1
ATOM 856 O O . ALA B 1 46 ? -2.957 -8.336 -3.422 1 97.81 46 ALA B O 1
ATOM 857 N N . SER B 1 47 ? -4.117 -7.004 -1.995 1 97.94 47 SER B N 1
ATOM 858 C CA . SER B 1 47 ? -4.445 -8.109 -1.099 1 97.94 47 SER B CA 1
ATOM 859 C C . SER B 1 47 ? -5.242 -9.188 -1.821 1 97.94 47 SER B C 1
ATOM 861 O O . SER B 1 47 ? -4.934 -10.375 -1.704 1 97.94 47 SER B O 1
ATOM 863 N N . SER B 1 48 ? -6.238 -8.766 -2.578 1 96.81 48 SER B N 1
ATOM 864 C CA . SER B 1 48 ? -7.082 -9.695 -3.322 1 96.81 48 SER B CA 1
ATOM 865 C C . SER B 1 48 ? -6.277 -10.445 -4.379 1 96.81 48 SER B C 1
ATOM 867 O O . SER B 1 48 ? -6.465 -11.6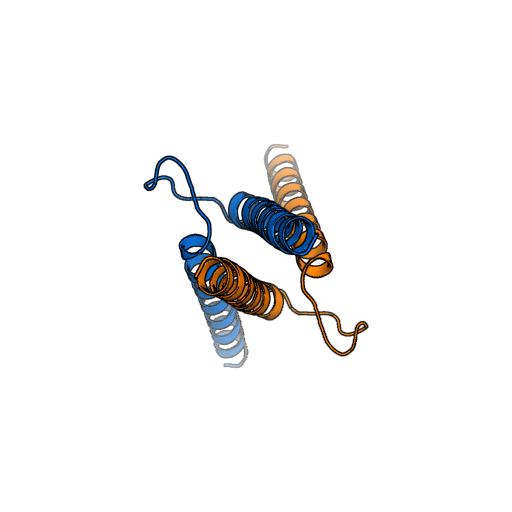48 -4.57 1 96.81 48 SER B O 1
ATOM 869 N N . TYR B 1 49 ? -5.391 -9.766 -5.027 1 95.75 49 TYR B N 1
ATOM 870 C CA . TYR B 1 49 ? -4.578 -10.344 -6.09 1 95.75 49 TYR B CA 1
ATOM 871 C C . TYR B 1 49 ? -3.615 -11.391 -5.535 1 95.75 49 TYR B C 1
ATOM 873 O O . TYR B 1 49 ? -3.461 -12.469 -6.105 1 95.75 49 TYR B O 1
ATOM 881 N N . ILE B 1 50 ? -2.996 -11.047 -4.441 1 96.56 50 ILE B N 1
ATOM 882 C CA . ILE B 1 50 ? -2.074 -11.977 -3.797 1 96.56 50 ILE B CA 1
ATOM 883 C C . ILE B 1 50 ? -2.824 -13.242 -3.375 1 96.56 50 ILE B C 1
ATOM 885 O O . ILE B 1 50 ? -2.338 -14.359 -3.578 1 96.56 50 ILE B O 1
ATOM 889 N N . ALA B 1 51 ? -3.986 -13.055 -2.793 1 94.56 51 ALA B N 1
ATOM 890 C CA . ALA B 1 51 ? -4.801 -14.195 -2.381 1 94.56 51 ALA B CA 1
ATOM 891 C C . ALA B 1 51 ? -5.152 -15.078 -3.576 1 94.56 51 ALA B C 1
ATOM 893 O O . ALA B 1 51 ? -5.098 -16.312 -3.486 1 94.56 51 ALA B O 1
ATOM 894 N N . HIS B 1 52 ? -5.492 -14.422 -4.66 1 92.81 52 HIS B N 1
ATOM 895 C CA . HIS B 1 52 ? -5.84 -15.133 -5.883 1 92.81 52 HIS B CA 1
ATOM 896 C C . HIS B 1 52 ? -4.652 -15.922 -6.418 1 92.81 52 HIS B C 1
ATOM 898 O O . HIS B 1 52 ? -4.785 -17.109 -6.758 1 92.81 52 HIS B O 1
ATOM 904 N N . LEU B 1 53 ? -3.445 -15.297 -6.531 1 92.5 53 LEU B N 1
ATOM 905 C CA . LEU B 1 53 ? -2.24 -15.953 -7.027 1 92.5 53 LEU B CA 1
ATOM 906 C C . LEU B 1 53 ? -1.866 -17.141 -6.152 1 92.5 53 LEU B C 1
ATOM 908 O O . LEU B 1 53 ? -1.457 -18.188 -6.66 1 92.5 53 LEU B O 1
ATOM 912 N N . SER B 1 54 ? -2.004 -16.922 -4.898 1 90.62 54 SER B N 1
ATOM 913 C CA . SER B 1 54 ? -1.685 -17.984 -3.951 1 90.62 54 SER B CA 1
ATOM 914 C C . SER B 1 54 ? -2.627 -19.172 -4.117 1 90.62 54 SER B C 1
ATOM 916 O O . SER B 1 54 ? -2.203 -20.328 -4.027 1 90.62 54 SER B O 1
ATOM 918 N N . THR B 1 55 ? -3.855 -18.922 -4.359 1 90.19 55 THR B N 1
ATOM 919 C CA . THR B 1 55 ? -4.859 -19.969 -4.535 1 90.19 55 THR B CA 1
ATOM 920 C C . THR B 1 55 ? -4.578 -20.797 -5.789 1 90.19 55 THR B C 1
ATOM 922 O O . THR B 1 55 ? -4.695 -22.016 -5.773 1 90.19 55 THR B O 1
ATOM 925 N N . ILE B 1 56 ? -4.215 -20.203 -6.863 1 87.81 56 ILE B N 1
ATOM 926 C CA . ILE B 1 56 ? -3.908 -20.875 -8.125 1 87.81 56 ILE B CA 1
ATOM 927 C C . ILE B 1 56 ? -2.689 -21.781 -7.941 1 87.81 56 ILE B C 1
ATOM 929 O O . ILE B 1 56 ? -2.646 -22.891 -8.477 1 87.81 56 ILE B O 1
ATOM 933 N N . LEU B 1 57 ? -1.711 -21.297 -7.293 1 85.06 57 LEU B N 1
ATOM 934 C CA . LEU B 1 57 ? -0.473 -22.047 -7.09 1 85.06 57 LEU B CA 1
ATOM 935 C C . LEU B 1 57 ? -0.711 -23.266 -6.215 1 85.06 57 LEU B C 1
ATOM 937 O O . LEU B 1 57 ? -0.118 -24.328 -6.441 1 85.06 57 LEU B O 1
ATOM 941 N N . ILE B 1 58 ? -1.482 -23.125 -5.27 1 80.31 58 ILE B N 1
ATOM 942 C CA . ILE B 1 58 ? -1.785 -24.25 -4.387 1 80.31 58 ILE B CA 1
ATO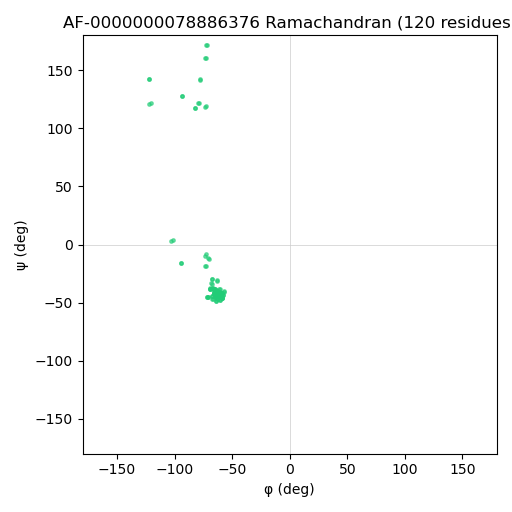M 943 C C . ILE B 1 58 ? -2.672 -25.266 -5.117 1 80.31 58 ILE B C 1
ATOM 945 O O . ILE B 1 58 ? -2.465 -26.469 -5.008 1 80.31 58 ILE B O 1
ATOM 949 N N . SER B 1 59 ? -3.699 -24.766 -5.816 1 77.62 59 SER B N 1
ATOM 950 C CA . SER B 1 59 ? -4.586 -25.672 -6.543 1 77.62 59 SER B CA 1
ATOM 951 C C . SER B 1 59 ? -3.846 -26.391 -7.664 1 77.62 59 SER B C 1
ATOM 953 O O . SER B 1 59 ? -4.195 -27.516 -8.023 1 77.62 59 SER B O 1
ATOM 955 N N . GLY B 1 60 ? -2.984 -25.688 -8.305 1 65.19 60 GLY B N 1
ATOM 956 C CA . GLY B 1 60 ? -2.223 -26.359 -9.344 1 65.19 60 GLY B CA 1
ATOM 957 C C . GLY B 1 60 ? -1.255 -27.406 -8.805 1 65.19 60 GLY B C 1
ATOM 958 O O . GLY B 1 60 ? -0.687 -28.188 -9.562 1 65.19 60 GLY B O 1
ATOM 959 N N . THR B 1 61 ? -0.799 -27.188 -7.648 1 56.03 61 THR B N 1
ATOM 960 C CA . THR B 1 61 ? 0.086 -28.203 -7.094 1 56.03 61 THR B CA 1
ATOM 961 C C . THR B 1 61 ? -0.703 -29.438 -6.695 1 56.03 61 THR B C 1
ATOM 963 O O . THR B 1 61 ? -0.118 -30.469 -6.348 1 56.03 61 THR B O 1
ATOM 966 N N . GLN B 1 62 ? -2.031 -29.391 -6.723 1 46.72 62 GLN B N 1
ATOM 967 C CA . GLN B 1 62 ? -2.736 -30.656 -6.59 1 46.72 62 GLN B CA 1
ATOM 968 C C . GLN B 1 62 ? -2.918 -31.328 -7.945 1 46.72 62 GLN B C 1
ATOM 970 O O . GLN B 1 62 ? -3.141 -30.656 -8.953 1 46.72 62 GLN B O 1
#

Sequence (124 aa):
KQRQAANARERNRTHSVNAAFNALRLLIPTEPSDRKLSKIETLRLASSYIAHLSTILISGTQKQRQAANARERNRTHSVNAAFNALRLLIPTEPSDRKLSKIETLRLASSYIAHLSTILISGTQ

Foldseek 3Di:
DVVVVVVVVVVVVVVVVVVVLVVLLVVFDDPPPPDDDDSVRSVVSSVVVVV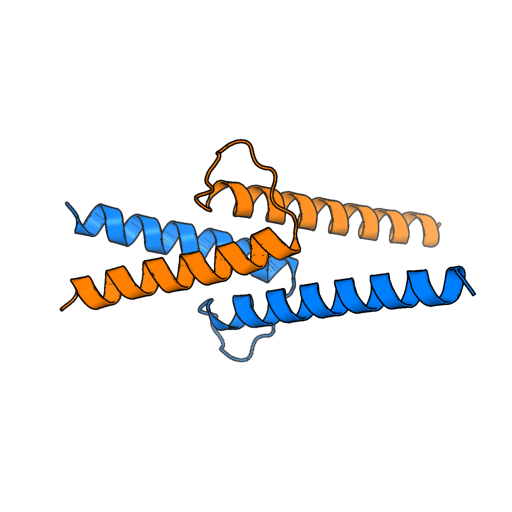VVVVVVVVVVD/DVVVVVVVVVVVVVVVVVVVLVVLLVVFDDPPPPDDDDSVRSVVSSVVVVVVVVVVVVVVVD

pLDDT: mean 91.04, std 10.56, range [46.72, 98.44]

Nearest PDB structures (foldseek):
  2lfh-assembly1_B  TM=8.204E-01  e=1.013E-01  Homo sapiens
  2lfh-assembly1_A  TM=8.525E-01  e=3.172E-01  Homo sapiens
  2lfh-assembly1_B  TM=8.189E-01  e=1.013E-01  Homo sapiens
  2lfh-assembly1_A  TM=8.513E-01  e=3.172E-01  Homo sapiens

Solvent-accessible surface area (backbone atoms only — not comparable to full-atom values): 7133 Å² total; per-residue (Å²): 113,69,63,61,54,53,52,50,52,53,51,50,52,51,50,51,40,50,52,35,50,53,57,35,52,71,72,49,92,56,88,61,80,79,62,80,72,49,71,58,54,44,37,51,49,47,41,52,47,48,54,50,52,51,50,51,54,55,56,64,72,98,113,68,64,62,52,53,52,50,52,53,51,48,53,51,50,51,41,52,51,34,49,54,57,36,52,72,73,48,90,56,89,62,80,80,61,81,71,50,72,58,53,43,37,49,48,48,40,51,47,48,53,51,54,51,49,51,56,56,56,63,71,97

InterPro domains:
  IPR011598 Myc-type, basic helix-loop-helix (bHLH) domain [PF00010] (2-53)
  IPR011598 Myc-type, basic helix-loop-helix (bHLH) domain [PS50888] (1-53)
  IPR011598 Myc-type, basic helix-loop-helix (bHLH) domain [SM00353] (7-59)
  IPR036638 Helix-loop-helix DNA-binding domain superfamily [G3DSA:4.10.280.10] (1-62)
  IPR036638 Helix-loop-helix DNA-binding domain superfamily [SSF47459] (2-56)
  IPR050283 E-box Binding Transcriptional Regulators [PTHR23349] (1-59)

Radius of gyration: 17.5 Å; Cα contacts (8 Å, |Δi|>4): 63; chains: 2; bounding box: 37×56×34 Å